Protein AF-A0A1H1DV09-F1 (afdb_monomer_lite)

Radius of gyration: 18.49 Å; chains: 1; bounding box: 42×37×39 Å

Secondary structure (DSSP, 8-state):
-TTSHHHHHHHHHHHHHHHHHHHHHHHHHHHH--PPPPPSSPBTTB----TTSPP--

InterPro domains:
  IPR058858 Halobacterial acidic protein [PF26396] (1-57)

Sequence (57 aa):
MPDTKNGRERKGRNKRNQLQERLYSREIEAVESDEELPPFEATPETPFLTDDLPDEE

Foldseek 3Di:
DCPDPVNVVVVVVVVVVVVVVVVVVVVVVVVVDPDDDDDPDADPVRHDPPVPDPPPD

pLDDT: mean 84.21, std 11.96, range [59.84, 98.31]

Structure (mmCIF, N/CA/C/O backbone):
data_AF-A0A1H1DV09-F1
#
_entry.id   AF-A0A1H1DV09-F1
#
loop_
_atom_site.group_PDB
_atom_site.id
_atom_site.type_symbol
_atom_site.label_atom_id
_atom_site.label_alt_id
_atom_site.label_comp_id
_atom_site.label_asym_id
_atom_site.label_entity_id
_atom_site.label_seq_id
_atom_site.pdbx_PDB_ins_code
_atom_site.Cartn_x
_atom_site.Cartn_y
_atom_site.Cartn_z
_atom_site.occupancy
_atom_site.B_iso_or_equiv
_atom_site.auth_seq_id
_atom_site.auth_comp_id
_atom_site.auth_asym_id
_atom_site.auth_atom_id
_atom_site.pdbx_PDB_model_num
ATOM 1 N N . MET A 1 1 ? 18.165 4.938 -18.806 1.00 66.44 1 MET A N 1
ATOM 2 C CA . MET A 1 1 ? 17.162 4.807 -19.884 1.00 66.44 1 MET A CA 1
ATOM 3 C C . MET A 1 1 ? 15.915 4.119 -19.343 1.00 66.44 1 MET A C 1
ATOM 5 O O . MET A 1 1 ? 16.049 3.029 -18.797 1.00 66.44 1 MET A O 1
ATOM 9 N N . PRO A 1 2 ? 14.736 4.750 -19.435 1.00 74.38 2 PRO A N 1
ATOM 10 C CA . PR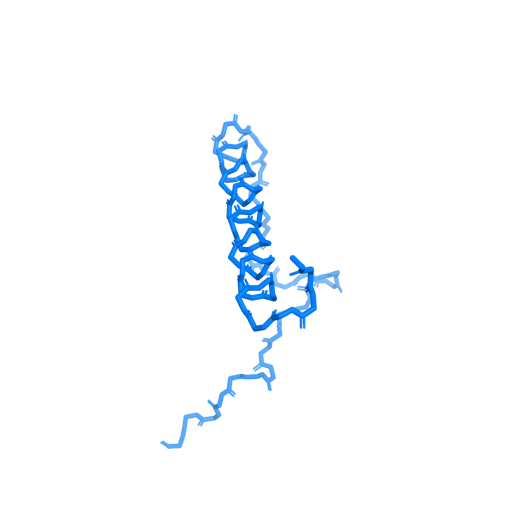O A 1 2 ? 13.470 4.175 -18.974 1.00 74.38 2 PRO A CA 1
ATOM 11 C C . PRO A 1 2 ? 12.982 2.981 -19.815 1.00 74.38 2 PRO A C 1
ATOM 13 O O . PRO A 1 2 ? 12.159 2.216 -19.322 1.00 74.38 2 PRO A O 1
ATOM 16 N N . ASP A 1 3 ? 13.520 2.780 -21.023 1.00 84.25 3 ASP A N 1
ATOM 17 C CA . ASP A 1 3 ? 13.046 1.755 -21.966 1.00 84.25 3 ASP A CA 1
ATOM 18 C C . ASP A 1 3 ? 13.925 0.491 -22.055 1.00 84.25 3 ASP A C 1
ATOM 20 O O . ASP A 1 3 ? 13.766 -0.355 -22.928 1.00 84.25 3 ASP A O 1
ATOM 24 N N . THR A 1 4 ? 14.871 0.329 -21.131 1.00 94.25 4 THR A N 1
ATOM 25 C CA . THR A 1 4 ? 15.641 -0.917 -21.020 1.00 94.25 4 THR A CA 1
ATOM 26 C C . THR A 1 4 ? 14.910 -1.920 -20.137 1.00 94.25 4 THR A C 1
ATOM 28 O O . THR A 1 4 ? 14.115 -1.537 -19.276 1.00 94.25 4 THR A O 1
ATOM 31 N N . LYS A 1 5 ? 15.240 -3.212 -20.271 1.00 93.25 5 LYS A N 1
ATOM 32 C CA . LYS A 1 5 ? 14.773 -4.262 -19.348 1.00 93.25 5 LYS A CA 1
ATOM 33 C C . LYS A 1 5 ? 14.999 -3.856 -17.886 1.00 93.25 5 LYS A C 1
ATOM 35 O O . LYS A 1 5 ? 14.051 -3.813 -17.108 1.00 93.25 5 LYS A O 1
ATOM 40 N N . ASN A 1 6 ? 16.218 -3.426 -17.554 1.00 94.12 6 ASN A N 1
ATOM 41 C CA . ASN A 1 6 ? 16.568 -2.972 -16.204 1.00 94.12 6 ASN A CA 1
ATOM 42 C C . ASN A 1 6 ? 15.756 -1.738 -15.770 1.00 94.12 6 ASN A C 1
ATOM 44 O O . ASN A 1 6 ? 15.366 -1.629 -14.609 1.00 94.12 6 ASN A O 1
ATOM 48 N N . GLY A 1 7 ? 15.473 -0.812 -16.694 1.00 96.00 7 GLY A N 1
ATOM 49 C CA . GLY A 1 7 ? 14.618 0.347 -16.442 1.00 96.00 7 GLY A CA 1
ATOM 50 C C . GLY A 1 7 ? 13.184 -0.053 -16.090 1.00 96.00 7 GLY A C 1
ATOM 51 O O . GLY A 1 7 ? 12.644 0.425 -15.087 1.00 96.00 7 GLY A O 1
ATOM 52 N N . ARG A 1 8 ? 12.600 -0.978 -16.863 1.00 94.12 8 ARG A N 1
ATOM 53 C CA . ARG A 1 8 ? 11.257 -1.529 -16.627 1.00 94.12 8 ARG A CA 1
ATOM 54 C C . ARG A 1 8 ? 11.187 -2.316 -15.321 1.00 94.12 8 ARG A C 1
ATOM 56 O O . ARG A 1 8 ? 10.263 -2.102 -14.541 1.00 94.12 8 ARG A O 1
ATOM 63 N N . GLU A 1 9 ? 12.184 -3.150 -15.033 1.00 95.50 9 GLU A N 1
ATOM 64 C CA . GLU A 1 9 ? 12.269 -3.896 -13.773 1.00 95.50 9 GLU A CA 1
ATOM 65 C C . GLU A 1 9 ? 12.347 -2.966 -12.565 1.00 95.50 9 GLU A C 1
ATOM 67 O O . GLU A 1 9 ? 11.595 -3.134 -11.606 1.00 95.50 9 GLU A O 1
ATOM 72 N N . ARG A 1 10 ? 13.210 -1.945 -12.620 1.00 94.88 10 ARG A N 1
ATOM 73 C CA . ARG A 1 10 ? 13.324 -0.951 -11.548 1.00 94.88 10 ARG A CA 1
ATOM 74 C C . ARG A 1 10 ? 12.006 -0.210 -11.338 1.00 94.88 10 ARG A C 1
ATOM 76 O O . ARG A 1 10 ? 11.586 -0.045 -10.200 1.00 94.88 10 ARG A O 1
ATOM 83 N N . LYS A 1 11 ? 11.320 0.187 -12.417 1.00 95.69 11 LYS A N 1
ATOM 84 C CA . LYS A 1 11 ? 9.991 0.815 -12.331 1.00 95.69 11 LYS A CA 1
ATOM 85 C C . LYS A 1 11 ? 8.968 -0.126 -11.688 1.00 95.69 11 LYS A C 1
ATOM 87 O O . LYS A 1 11 ? 8.200 0.315 -10.839 1.00 95.69 11 LYS A O 1
ATOM 92 N N . GLY A 1 12 ? 8.985 -1.408 -12.052 1.00 96.44 12 GLY A N 1
ATOM 93 C CA . GLY A 1 12 ? 8.131 -2.433 -11.453 1.00 96.44 12 GLY A CA 1
ATOM 94 C C . GLY A 1 12 ? 8.385 -2.607 -9.954 1.00 96.44 12 GLY A C 1
ATOM 95 O O . GLY A 1 12 ? 7.439 -2.560 -9.174 1.00 96.44 12 GLY A O 1
ATOM 96 N N . ARG A 1 13 ? 9.654 -2.734 -9.538 1.00 96.81 13 ARG A N 1
ATOM 97 C CA . ARG A 1 13 ? 10.042 -2.805 -8.116 1.00 96.81 13 ARG A CA 1
ATOM 98 C C . ARG A 1 13 ? 9.603 -1.554 -7.357 1.00 96.81 13 ARG A C 1
ATOM 100 O O . ARG A 1 13 ? 8.946 -1.674 -6.335 1.00 96.81 13 ARG A O 1
ATOM 107 N N . ASN A 1 14 ? 9.856 -0.367 -7.906 1.00 97.31 14 ASN A N 1
ATOM 108 C CA . ASN A 1 14 ? 9.436 0.888 -7.283 1.00 97.31 14 ASN A CA 1
ATOM 109 C C . ASN A 1 14 ? 7.913 0.968 -7.121 1.00 97.31 14 ASN A C 1
ATOM 111 O O . ASN A 1 14 ? 7.441 1.397 -6.076 1.00 97.31 14 ASN A O 1
ATOM 115 N N . LYS A 1 15 ? 7.137 0.528 -8.122 1.00 97.50 15 LYS A N 1
ATOM 116 C CA . LYS A 1 15 ? 5.671 0.504 -8.029 1.00 97.50 15 LYS A CA 1
ATOM 117 C C . LYS A 1 15 ? 5.182 -0.471 -6.953 1.00 97.50 15 LYS A C 1
ATOM 119 O O . LYS A 1 15 ? 4.242 -0.140 -6.241 1.00 97.50 15 LYS A O 1
ATOM 124 N N . ARG A 1 16 ? 5.823 -1.639 -6.814 1.00 97.81 16 ARG A N 1
ATOM 125 C CA . ARG A 1 16 ? 5.523 -2.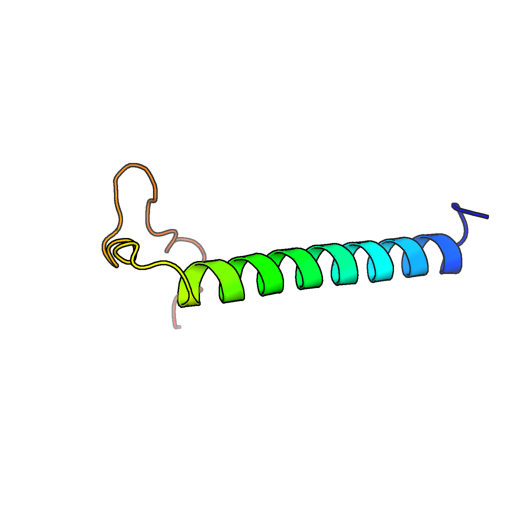587 -5.727 1.00 97.81 16 ARG A CA 1
ATOM 126 C C . ARG A 1 16 ? 5.825 -1.985 -4.359 1.00 97.81 16 ARG A C 1
ATOM 128 O O . ARG A 1 16 ? 4.957 -2.027 -3.502 1.00 97.81 16 ARG A O 1
ATOM 135 N N . ASN A 1 17 ? 6.988 -1.359 -4.196 1.00 98.31 17 ASN A N 1
ATOM 136 C CA . ASN A 1 17 ? 7.361 -0.716 -2.936 1.00 98.31 17 ASN A CA 1
ATOM 137 C C . ASN A 1 17 ? 6.389 0.418 -2.569 1.00 98.31 17 ASN A C 1
ATOM 139 O O . ASN A 1 17 ? 5.946 0.483 -1.433 1.00 98.31 17 ASN A O 1
ATOM 143 N N . GLN A 1 18 ? 5.997 1.259 -3.535 1.00 98.25 18 GLN A N 1
ATOM 144 C CA . GLN A 1 18 ? 5.001 2.317 -3.312 1.00 98.25 18 GLN A CA 1
ATOM 145 C C . GLN A 1 18 ? 3.635 1.760 -2.901 1.00 98.25 18 GLN A C 1
ATOM 147 O O . GLN A 1 18 ? 2.949 2.356 -2.079 1.00 98.25 18 GLN A O 1
ATOM 152 N N . LEU A 1 19 ? 3.208 0.644 -3.499 1.00 98.25 19 LEU A N 1
ATOM 153 C CA . LEU A 1 19 ? 1.960 -0.010 -3.112 1.00 98.25 19 LEU A CA 1
ATOM 154 C 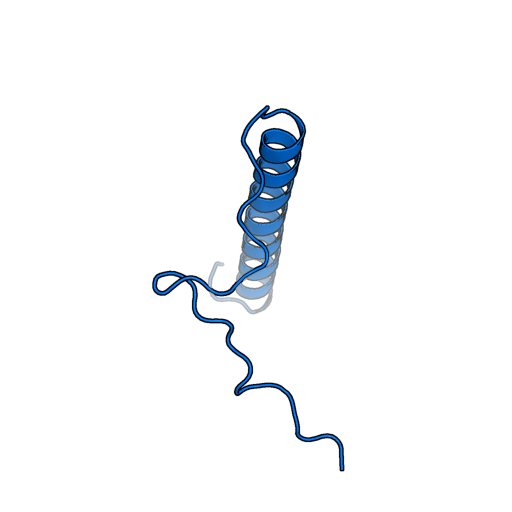C . LEU A 1 19 ? 2.058 -0.569 -1.689 1.00 98.25 19 LEU A C 1
ATOM 156 O O . LEU A 1 19 ? 1.157 -0.338 -0.894 1.00 98.25 19 LEU A O 1
ATOM 160 N N . GLN A 1 20 ? 3.153 -1.262 -1.378 1.00 98.12 20 GLN A N 1
ATOM 161 C CA . GLN A 1 20 ? 3.393 -1.840 -0.059 1.00 98.12 20 GLN A CA 1
ATOM 162 C C . GLN A 1 20 ? 3.402 -0.767 1.034 1.00 98.12 20 GLN A C 1
ATOM 164 O O . GLN A 1 20 ? 2.728 -0.929 2.041 1.00 98.12 20 GLN A O 1
ATOM 169 N N . GLU A 1 21 ? 4.099 0.348 0.807 1.00 98.25 21 GLU A N 1
ATOM 170 C CA . GLU A 1 21 ? 4.127 1.487 1.727 1.00 98.25 21 GLU A CA 1
ATOM 171 C C . GLU A 1 21 ? 2.717 2.019 2.009 1.00 98.25 21 GLU A C 1
ATOM 173 O O . GLU A 1 21 ? 2.334 2.151 3.165 1.00 98.25 21 GLU A O 1
ATOM 178 N N . ARG A 1 22 ? 1.904 2.238 0.965 1.00 97.62 22 ARG A N 1
ATOM 179 C CA . ARG A 1 22 ? 0.518 2.709 1.130 1.00 97.62 22 ARG A CA 1
ATOM 180 C C . ARG A 1 22 ? -0.357 1.728 1.903 1.00 97.62 22 ARG A C 1
ATOM 182 O O . ARG A 1 22 ? -1.175 2.168 2.702 1.00 97.62 22 ARG A O 1
ATOM 189 N N . LEU A 1 23 ? -0.220 0.428 1.635 1.00 96.38 23 LEU A N 1
ATOM 190 C CA . LEU A 1 23 ? -0.986 -0.601 2.340 1.00 96.38 23 LEU A CA 1
ATOM 191 C C . LEU A 1 23 ? -0.613 -0.636 3.821 1.00 96.38 23 LEU A C 1
ATOM 193 O O . LEU A 1 23 ? -1.508 -0.601 4.652 1.00 96.38 23 LEU A O 1
ATOM 197 N N . TYR A 1 24 ? 0.677 -0.588 4.152 1.00 96.25 24 TYR A N 1
ATOM 198 C CA . TYR A 1 24 ? 1.119 -0.533 5.546 1.00 96.25 24 TYR A CA 1
ATOM 199 C C . TYR A 1 24 ? 0.678 0.740 6.258 1.00 96.25 24 TYR A C 1
ATOM 201 O O . TYR A 1 24 ? 0.225 0.664 7.393 1.00 96.25 24 TYR A O 1
ATOM 209 N N . SER A 1 25 ? 0.756 1.904 5.605 1.00 96.00 25 SER A N 1
ATOM 210 C CA . SER A 1 25 ? 0.226 3.139 6.190 1.00 96.00 25 SER A CA 1
ATOM 211 C C . SER A 1 25 ? -1.265 3.017 6.503 1.00 96.00 25 SER A C 1
ATOM 213 O O . SER A 1 25 ? -1.682 3.396 7.590 1.00 96.00 25 SER A O 1
ATOM 215 N N . ARG A 1 26 ? -2.047 2.434 5.586 1.00 91.94 26 ARG A N 1
ATOM 216 C CA . ARG A 1 26 ? -3.479 2.195 5.793 1.00 91.94 26 ARG A CA 1
ATOM 217 C C . ARG A 1 26 ? -3.747 1.181 6.907 1.00 91.94 26 ARG A C 1
ATOM 219 O O . ARG A 1 26 ? -4.689 1.362 7.662 1.00 91.94 26 ARG A O 1
ATOM 226 N N . GLU A 1 27 ? -2.960 0.112 6.995 1.00 90.06 27 GLU A N 1
ATOM 227 C CA . GLU A 1 27 ? -3.088 -0.895 8.056 1.00 90.06 27 GLU A CA 1
ATOM 228 C C . GLU A 1 27 ? -2.805 -0.293 9.435 1.00 90.06 27 GLU A C 1
ATOM 230 O O . GLU A 1 27 ? -3.552 -0.554 10.370 1.00 90.06 27 GLU A O 1
ATOM 235 N N . ILE A 1 28 ? -1.773 0.548 9.556 1.00 93.94 28 ILE A N 1
ATOM 236 C CA . ILE A 1 28 ? -1.471 1.271 10.800 1.00 93.94 28 ILE A CA 1
ATOM 237 C C . ILE A 1 28 ? -2.628 2.205 11.163 1.00 93.94 28 ILE A C 1
ATOM 239 O O . ILE A 1 28 ? -3.126 2.143 12.281 1.00 93.94 28 ILE A O 1
ATOM 243 N N . GLU A 1 29 ? -3.093 3.014 10.209 1.00 91.44 29 GLU A N 1
ATOM 244 C CA . GLU A 1 29 ? -4.218 3.934 10.411 1.00 91.44 29 GLU A CA 1
ATOM 245 C C . GLU A 1 29 ? -5.492 3.197 10.848 1.00 91.44 29 GLU A C 1
ATOM 247 O O . GLU A 1 29 ? -6.178 3.653 11.753 1.00 91.44 29 GLU A O 1
ATOM 252 N N . ALA A 1 30 ? -5.777 2.031 10.261 1.00 87.31 30 ALA A N 1
ATOM 253 C CA . ALA A 1 30 ? -6.935 1.212 10.615 1.00 87.31 30 ALA A CA 1
ATOM 254 C C . ALA A 1 30 ? -6.827 0.554 12.002 1.00 87.31 30 ALA A C 1
ATOM 256 O O . ALA A 1 30 ? -7.846 0.242 12.606 1.00 87.31 30 ALA A O 1
ATOM 257 N N . VAL A 1 31 ? -5.612 0.301 12.499 1.00 87.94 31 VAL A N 1
ATOM 258 C CA . VAL A 1 31 ? -5.394 -0.193 13.872 1.00 87.94 31 VAL A CA 1
ATOM 259 C C . VAL A 1 31 ? -5.515 0.942 14.889 1.00 87.94 31 VAL A C 1
ATOM 261 O O . VAL A 1 31 ? -5.926 0.707 16.022 1.00 87.94 31 VAL A O 1
ATOM 264 N N . GLU A 1 32 ? -5.131 2.158 14.504 1.00 89.25 32 GLU A N 1
ATOM 265 C CA . GLU A 1 32 ? -5.214 3.349 15.352 1.00 89.25 32 GLU A CA 1
ATOM 266 C C . GLU A 1 32 ? -6.609 3.990 15.359 1.00 89.25 32 GLU A C 1
ATOM 268 O O . GLU A 1 32 ? -6.922 4.750 16.278 1.00 89.25 32 GLU A O 1
ATOM 273 N N . SER A 1 33 ? -7.447 3.715 14.356 1.00 86.94 33 SER A N 1
ATOM 274 C CA . SER A 1 33 ? -8.813 4.221 14.311 1.00 86.94 33 SER A CA 1
ATOM 275 C C . SER A 1 33 ? -9.741 3.416 15.229 1.00 86.94 33 SER A C 1
ATOM 277 O O . SER A 1 33 ? -9.760 2.191 15.217 1.00 86.94 33 SER A O 1
ATOM 279 N N . ASP A 1 34 ? -10.587 4.119 15.987 1.00 82.12 34 ASP A N 1
ATOM 280 C CA . ASP A 1 34 ? -11.731 3.532 16.7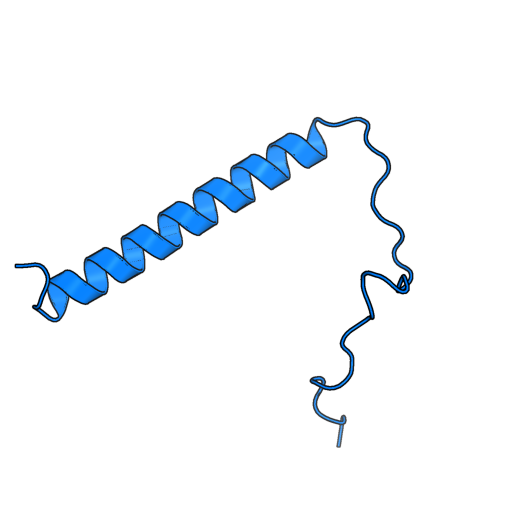11 1.00 82.12 34 ASP A CA 1
ATOM 281 C C . ASP A 1 34 ? -12.932 3.276 15.764 1.00 82.12 34 ASP A C 1
ATOM 283 O O . ASP A 1 34 ? -14.089 3.240 16.191 1.00 82.12 34 ASP A O 1
ATOM 287 N N . GLU A 1 35 ? -12.692 3.169 14.452 1.00 81.31 35 GLU A N 1
ATOM 288 C CA . GLU A 1 35 ? -13.754 2.939 13.471 1.00 81.31 35 GLU A CA 1
ATOM 289 C C . GLU A 1 35 ? -14.230 1.483 13.538 1.00 81.31 35 GLU A C 1
ATOM 291 O O . GLU A 1 35 ? -13.436 0.547 13.640 1.00 81.31 35 GLU A O 1
ATOM 296 N N . GLU A 1 36 ? -15.548 1.284 13.488 1.00 77.75 36 GLU A N 1
ATOM 297 C CA . GLU A 1 36 ? -16.121 -0.057 13.478 1.00 77.75 36 GLU A CA 1
ATOM 298 C C . GLU A 1 36 ? -15.681 -0.795 12.207 1.00 77.75 36 GLU A C 1
ATOM 300 O O . GLU A 1 36 ? -15.797 -0.277 11.093 1.00 77.75 36 GLU A O 1
ATOM 305 N N . LEU A 1 37 ? -15.149 -2.010 12.379 1.00 77.31 37 LEU A N 1
ATOM 306 C CA . LEU A 1 37 ? -14.718 -2.833 11.255 1.00 77.31 37 LEU A CA 1
ATOM 307 C C . LEU A 1 37 ? -15.887 -3.052 10.283 1.00 77.31 37 LEU A C 1
ATOM 309 O O . LEU A 1 37 ? -17.031 -3.210 10.719 1.00 77.31 37 LEU A O 1
ATOM 313 N N . PRO A 1 38 ? -15.616 -3.118 8.967 1.00 76.62 38 PRO A N 1
ATOM 314 C CA . PRO A 1 38 ? -16.660 -3.420 8.003 1.00 76.62 38 PRO A CA 1
ATOM 315 C C . PRO A 1 38 ? -17.307 -4.777 8.327 1.00 76.62 38 PRO A C 1
ATOM 317 O O . PRO A 1 38 ? -16.617 -5.695 8.787 1.00 76.62 38 PRO A O 1
ATOM 320 N N . PRO A 1 39 ? -18.621 -4.932 8.078 1.00 75.88 39 PRO A N 1
ATOM 321 C CA . PRO A 1 39 ? -19.304 -6.194 8.312 1.00 75.88 39 PRO A CA 1
ATOM 322 C C . PRO A 1 39 ? -18.676 -7.298 7.456 1.00 75.88 39 PRO A C 1
ATOM 324 O O . PRO A 1 39 ? -18.342 -7.088 6.291 1.00 75.88 39 PRO A O 1
ATOM 327 N N . PHE A 1 40 ? -18.545 -8.496 8.031 1.00 73.50 40 PHE A N 1
ATOM 328 C CA . PHE A 1 40 ? -18.071 -9.677 7.298 1.00 73.50 40 PHE A CA 1
ATOM 329 C C . PHE A 1 40 ? -19.044 -10.123 6.198 1.00 73.50 40 PHE A C 1
ATOM 331 O O . PHE A 1 40 ? -18.658 -10.860 5.292 1.00 73.50 40 PHE A O 1
ATOM 338 N N . GLU A 1 41 ? -20.308 -9.711 6.288 1.00 78.69 41 GLU A N 1
ATOM 339 C CA . GLU A 1 41 ? -21.341 -10.064 5.324 1.00 78.69 41 GLU A CA 1
ATOM 340 C C . GLU A 1 41 ? -21.191 -9.275 4.022 1.00 78.69 41 GLU A C 1
ATOM 342 O O . GLU A 1 41 ? -20.867 -8.086 4.013 1.00 78.69 41 GLU A O 1
ATOM 347 N N . ALA A 1 42 ? -21.479 -9.943 2.905 1.00 73.38 42 ALA A N 1
ATOM 348 C CA . ALA A 1 42 ? -21.552 -9.293 1.608 1.00 73.38 42 ALA A CA 1
ATOM 349 C C . ALA A 1 42 ? -22.631 -8.206 1.642 1.00 73.38 42 ALA A C 1
ATOM 351 O O . ALA A 1 42 ? -23.805 -8.485 1.891 1.00 73.38 42 ALA A O 1
ATOM 352 N N . THR A 1 43 ? -22.243 -6.969 1.353 1.00 72.81 43 THR A N 1
ATOM 353 C CA . THR A 1 43 ? -23.203 -5.883 1.157 1.00 72.81 43 THR A CA 1
ATOM 354 C C . THR A 1 43 ? -23.514 -5.746 -0.335 1.00 72.81 43 THR A C 1
ATOM 356 O O . THR A 1 43 ? -22.706 -6.169 -1.165 1.00 72.81 43 THR A O 1
ATOM 359 N N . PRO A 1 44 ? -24.644 -5.131 -0.722 1.00 74.06 44 PRO A N 1
ATOM 360 C CA . PRO A 1 44 ? -24.938 -4.849 -2.129 1.00 74.06 44 PRO A CA 1
ATOM 361 C C . PRO A 1 44 ? -23.837 -4.040 -2.840 1.00 74.06 44 PRO A C 1
ATOM 363 O O . PRO A 1 44 ? -23.662 -4.182 -4.046 1.00 74.06 44 PRO A O 1
ATOM 366 N N . GLU A 1 45 ? -23.084 -3.226 -2.090 1.00 72.38 45 GLU A N 1
ATOM 367 C CA . GLU A 1 45 ? -21.959 -2.415 -2.580 1.00 72.38 45 GLU A CA 1
ATOM 368 C C . GLU A 1 45 ? -20.639 -3.208 -2.657 1.00 72.38 45 GLU A C 1
ATOM 370 O O . GLU A 1 45 ? -1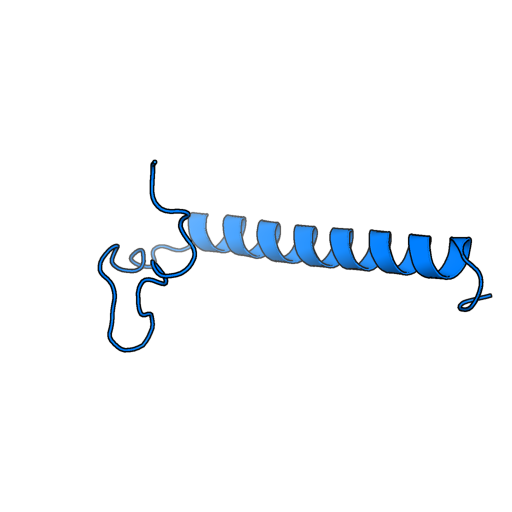9.725 -2.846 -3.398 1.00 72.38 45 GLU A O 1
ATOM 375 N N . THR A 1 46 ? -20.526 -4.308 -1.905 1.00 69.12 46 THR A N 1
ATOM 376 C CA . THR A 1 46 ? -19.347 -5.186 -1.853 1.00 69.12 46 THR A CA 1
ATOM 377 C C . THR A 1 46 ? -19.770 -6.656 -1.960 1.00 69.12 46 THR A C 1
ATOM 379 O O . THR A 1 46 ? -19.717 -7.391 -0.963 1.00 69.12 46 THR A O 1
ATOM 382 N N . PRO A 1 47 ? -20.221 -7.106 -3.146 1.00 67.25 47 PRO A N 1
ATOM 383 C CA . PRO A 1 47 ? -20.597 -8.496 -3.345 1.00 67.25 47 PRO A CA 1
ATOM 384 C C . PRO A 1 47 ? -19.387 -9.405 -3.117 1.00 67.25 47 PRO A C 1
ATOM 386 O O . PRO A 1 47 ? -18.275 -9.123 -3.571 1.00 67.25 47 PRO A O 1
ATOM 389 N N . PHE A 1 48 ? -19.608 -10.505 -2.401 1.00 68.81 48 PHE A N 1
ATOM 390 C CA . PHE A 1 48 ? -18.582 -11.511 -2.163 1.00 68.81 48 PHE A CA 1
ATOM 391 C C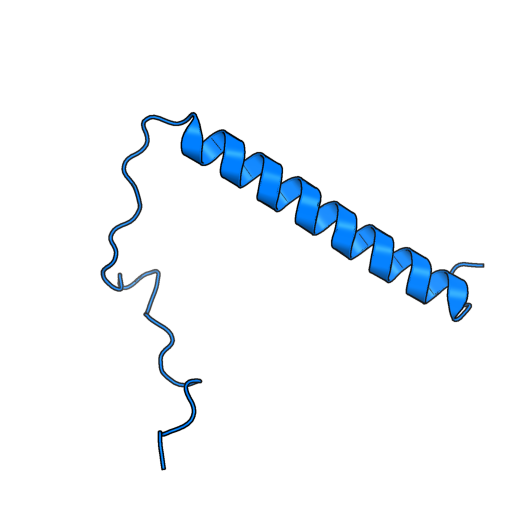 . PHE A 1 48 ? -18.281 -12.244 -3.475 1.00 68.81 48 PHE A C 1
ATOM 393 O O . PHE A 1 48 ? -19.105 -13.016 -3.963 1.00 68.81 48 PHE A O 1
ATOM 400 N N . LEU A 1 49 ? -17.116 -11.972 -4.070 1.00 68.38 49 LEU A N 1
ATOM 401 C CA . LEU A 1 49 ? -16.705 -12.535 -5.357 1.00 68.38 49 LEU A CA 1
ATOM 402 C C . LEU A 1 49 ? -16.250 -13.990 -5.162 1.00 68.38 49 LEU A C 1
ATOM 404 O O . LEU A 1 49 ? -15.076 -14.259 -4.927 1.00 68.38 49 LEU A O 1
ATOM 408 N N . THR A 1 50 ? -17.204 -14.919 -5.192 1.00 67.56 50 THR A N 1
ATOM 409 C CA . THR A 1 50 ? -16.961 -16.365 -5.021 1.00 67.56 50 THR A CA 1
ATOM 410 C C . THR A 1 50 ? -16.761 -17.107 -6.338 1.00 67.56 50 THR A C 1
ATOM 412 O O . THR A 1 50 ? -16.307 -18.244 -6.320 1.00 67.56 50 THR A O 1
ATOM 415 N N . ASP A 1 51 ? -17.020 -16.451 -7.470 1.00 64.62 51 ASP A N 1
ATOM 416 C CA . ASP A 1 51 ? -17.007 -17.059 -8.808 1.00 64.62 51 ASP A CA 1
ATOM 417 C C . ASP A 1 51 ? -15.604 -17.440 -9.335 1.00 64.62 51 ASP A C 1
ATOM 419 O O . ASP A 1 51 ? -15.496 -17.987 -10.428 1.00 64.62 51 ASP A O 1
ATOM 423 N N . ASP A 1 52 ? -14.529 -17.141 -8.592 1.00 63.81 52 ASP A N 1
ATOM 424 C CA . ASP A 1 52 ? -13.126 -17.385 -8.987 1.00 63.81 52 ASP A CA 1
ATOM 425 C C . ASP A 1 52 ? -12.441 -18.473 -8.128 1.00 63.81 52 ASP A C 1
ATOM 427 O O . ASP A 1 52 ? -11.241 -18.730 -8.269 1.00 63.81 52 ASP A O 1
ATOM 431 N N . LEU A 1 53 ? -13.178 -19.111 -7.206 1.00 69.12 53 LEU A N 1
ATOM 432 C CA . LEU A 1 53 ? -12.686 -20.304 -6.517 1.00 69.12 53 LEU A CA 1
ATOM 433 C C . LEU A 1 53 ? -12.789 -21.498 -7.478 1.00 69.12 53 LEU A C 1
ATOM 435 O O . LEU A 1 53 ? -13.879 -21.757 -7.985 1.00 69.12 53 LEU A O 1
ATOM 439 N N . PRO A 1 54 ? -11.687 -22.223 -7.750 1.00 73.69 54 PRO A N 1
ATOM 440 C CA . PRO A 1 54 ? -11.780 -23.460 -8.509 1.00 73.69 54 PRO A CA 1
ATOM 441 C C . PRO A 1 54 ? -12.675 -24.430 -7.738 1.00 73.69 54 PRO A C 1
ATOM 443 O O . PRO A 1 54 ? -12.493 -24.596 -6.530 1.00 73.69 54 PRO A O 1
ATOM 446 N N . ASP A 1 55 ? -13.628 -25.051 -8.434 1.00 75.81 55 ASP A N 1
ATOM 447 C CA . ASP A 1 55 ? -14.417 -26.140 -7.867 1.00 75.81 55 ASP A CA 1
ATOM 448 C C . ASP A 1 55 ? -13.448 -27.192 -7.298 1.00 75.81 55 ASP A C 1
ATOM 450 O O . ASP A 1 55 ? -12.514 -27.624 -7.983 1.00 75.81 55 ASP A O 1
ATOM 454 N N . GLU A 1 56 ? -13.619 -27.558 -6.026 1.00 71.00 56 GLU A N 1
ATOM 455 C CA . GLU A 1 56 ? -12.884 -28.677 -5.437 1.00 71.00 56 GLU A CA 1
ATOM 456 C C . GLU A 1 56 ? -13.366 -29.972 -6.123 1.00 71.00 56 GLU A C 1
ATOM 458 O O . GLU A 1 56 ? -14.430 -30.491 -5.788 1.00 71.00 56 GLU A O 1
ATOM 463 N N . GLU A 1 57 ? -12.621 -30.444 -7.132 1.00 59.84 57 GLU A N 1
ATOM 464 C CA . GLU A 1 57 ? -12.776 -31.777 -7.753 1.00 59.84 57 GLU A CA 1
ATOM 465 C C . GLU A 1 57 ? -12.317 -32.917 -6.829 1.00 59.84 57 GLU A C 1
ATOM 467 O O . GLU A 1 57 ? -11.204 -32.825 -6.252 1.00 59.84 57 GLU A O 1
#

Organism: NCBI:txid1236180